Protein AF-A0A838S4B6-F1 (afdb_monomer_lite)

pLDDT: mean 90.22, std 6.47, range [62.62, 98.0]

Structure (mmCIF, N/CA/C/O backbone):
data_AF-A0A838S4B6-F1
#
_entry.id   AF-A0A838S4B6-F1
#
loop_
_atom_site.group_PDB
_atom_site.id
_atom_site.type_symbol
_atom_site.label_atom_id
_atom_site.label_alt_id
_atom_site.label_comp_id
_atom_site.label_asym_id
_atom_site.label_entity_id
_atom_site.label_seq_id
_atom_site.pdbx_PDB_ins_code
_atom_site.Cartn_x
_atom_site.Cartn_y
_atom_site.Cartn_z
_atom_site.occupancy
_atom_site.B_iso_or_equiv
_atom_site.auth_seq_id
_atom_site.auth_comp_id
_atom_site.auth_asym_id
_atom_site.auth_atom_id
_atom_site.pdbx_PDB_model_num
ATOM 1 N N . MET A 1 1 ? 17.930 4.859 -8.878 1.00 73.81 1 MET A N 1
ATOM 2 C CA . MET A 1 1 ? 17.452 3.702 -8.080 1.00 73.81 1 MET A CA 1
ATOM 3 C C . MET A 1 1 ? 16.121 4.068 -7.447 1.00 73.81 1 MET A C 1
ATOM 5 O O . MET A 1 1 ? 16.018 5.167 -6.918 1.00 73.81 1 MET A O 1
ATOM 9 N N . LEU A 1 2 ? 15.131 3.176 -7.508 1.00 82.50 2 LEU A N 1
ATOM 10 C CA . LEU A 1 2 ? 13.867 3.304 -6.776 1.00 82.50 2 LEU A CA 1
ATOM 11 C C . LEU A 1 2 ? 13.840 2.236 -5.689 1.00 82.50 2 LEU A C 1
ATOM 13 O O . LEU A 1 2 ? 14.080 1.068 -5.990 1.00 82.50 2 LEU A O 1
ATOM 17 N N . ARG A 1 3 ? 13.567 2.627 -4.445 1.00 86.62 3 ARG A N 1
ATOM 18 C CA . ARG A 1 3 ? 13.460 1.693 -3.322 1.00 86.62 3 ARG A CA 1
ATOM 19 C C . ARG A 1 3 ? 12.245 2.043 -2.475 1.00 86.62 3 ARG A C 1
ATOM 21 O O . ARG A 1 3 ? 12.127 3.174 -2.015 1.00 86.62 3 ARG A O 1
ATOM 28 N N . LEU A 1 4 ? 11.355 1.074 -2.294 1.00 88.12 4 LEU A N 1
ATOM 29 C CA . LEU A 1 4 ? 10.237 1.171 -1.365 1.00 88.12 4 LEU A CA 1
ATOM 30 C C . LEU A 1 4 ? 10.660 0.543 -0.044 1.00 88.12 4 LEU A C 1
ATOM 32 O O . LEU A 1 4 ? 10.930 -0.656 -0.005 1.00 88.12 4 LEU A O 1
ATOM 36 N N . ASP A 1 5 ? 10.656 1.338 1.019 1.00 87.62 5 ASP A N 1
ATOM 37 C CA . ASP A 1 5 ? 10.961 0.857 2.360 1.00 87.62 5 ASP A CA 1
ATOM 38 C C . ASP A 1 5 ? 9.720 0.904 3.251 1.00 87.62 5 ASP A C 1
ATOM 40 O O . ASP A 1 5 ? 8.870 1.797 3.151 1.00 87.62 5 ASP A O 1
ATOM 44 N N . PHE A 1 6 ? 9.630 -0.084 4.140 1.00 88.19 6 PHE A N 1
ATOM 45 C CA . PHE A 1 6 ? 8.701 -0.081 5.257 1.00 88.19 6 PHE A CA 1
ATOM 46 C C . PHE A 1 6 ? 9.405 -0.595 6.505 1.00 88.19 6 PHE A C 1
ATOM 48 O O . PHE A 1 6 ? 9.853 -1.742 6.540 1.00 88.19 6 PHE A O 1
ATOM 55 N N . ASP A 1 7 ? 9.428 0.227 7.546 1.00 88.19 7 ASP A N 1
ATOM 56 C CA . ASP A 1 7 ? 9.903 -0.174 8.862 1.00 88.19 7 ASP A CA 1
ATOM 57 C C . ASP A 1 7 ? 8.862 0.208 9.919 1.00 88.19 7 ASP A C 1
ATOM 59 O O . ASP A 1 7 ? 8.509 1.369 10.126 1.00 88.19 7 ASP A O 1
ATOM 63 N N . ARG A 1 8 ? 8.360 -0.818 10.614 1.00 83.12 8 ARG A N 1
ATOM 64 C CA . ARG A 1 8 ? 7.347 -0.686 11.670 1.00 83.12 8 ARG A CA 1
ATOM 65 C C . ARG A 1 8 ? 7.842 0.156 12.849 1.00 83.12 8 ARG A C 1
ATOM 67 O O . ARG A 1 8 ? 7.015 0.719 13.578 1.00 83.12 8 ARG A O 1
ATOM 74 N N . ASN A 1 9 ? 9.151 0.183 13.060 1.00 86.19 9 ASN A N 1
ATOM 75 C CA . ASN A 1 9 ? 9.817 0.872 14.153 1.00 86.19 9 ASN A CA 1
ATOM 76 C C . ASN A 1 9 ? 10.581 2.111 13.657 1.00 86.19 9 ASN A C 1
ATOM 78 O O . ASN A 1 9 ? 11.418 2.630 14.386 1.00 86.19 9 ASN A O 1
ATOM 82 N N . MET A 1 10 ? 10.282 2.608 12.450 1.00 86.75 10 MET A N 1
ATOM 83 C CA . MET A 1 10 ? 10.846 3.869 11.980 1.00 86.75 10 MET A CA 1
ATOM 84 C C . MET A 1 10 ? 10.361 5.027 12.857 1.00 86.75 10 MET A C 1
ATOM 86 O O . MET A 1 10 ? 9.167 5.154 13.150 1.00 86.75 10 MET A O 1
ATOM 90 N N . HIS A 1 11 ? 11.306 5.865 13.273 1.00 84.44 11 HIS A N 1
ATOM 91 C CA . HIS A 1 11 ? 11.057 7.031 14.125 1.00 84.44 11 HIS A CA 1
ATOM 92 C C . HIS A 1 11 ? 11.706 8.316 13.592 1.00 84.44 11 HIS A C 1
ATOM 94 O O . HIS A 1 11 ? 11.441 9.392 14.116 1.00 84.44 11 HIS A O 1
ATOM 100 N N . THR A 1 12 ? 12.549 8.213 12.562 1.00 87.81 12 THR A N 1
ATOM 101 C CA . THR A 1 12 ? 13.317 9.331 11.988 1.00 87.81 12 THR A CA 1
ATOM 102 C C . THR A 1 12 ? 12.839 9.748 10.595 1.00 87.81 12 THR A C 1
ATOM 104 O O . THR A 1 12 ? 13.290 10.762 10.072 1.00 87.81 12 THR A O 1
ATOM 107 N N . ALA A 1 13 ? 11.934 8.978 9.994 1.00 87.81 13 ALA A N 1
ATOM 108 C CA . ALA A 1 13 ? 11.370 9.174 8.662 1.00 87.81 13 ALA A CA 1
ATOM 109 C C . ALA A 1 13 ? 9.960 8.544 8.613 1.00 87.81 13 ALA A C 1
ATOM 111 O O . ALA A 1 13 ? 9.588 7.851 9.565 1.00 87.81 13 ALA A O 1
ATOM 112 N N . PRO A 1 14 ? 9.183 8.724 7.529 1.00 86.88 14 PRO A N 1
ATOM 113 C CA . PRO A 1 14 ? 7.898 8.050 7.392 1.00 86.88 14 PRO A CA 1
ATOM 114 C C . PRO A 1 14 ? 8.023 6.527 7.480 1.00 86.88 14 PRO A C 1
ATOM 116 O O . PRO A 1 14 ? 8.933 5.939 6.890 1.00 86.88 14 PRO A O 1
ATOM 119 N N . GLY A 1 15 ? 7.082 5.858 8.143 1.00 86.75 15 GLY A N 1
ATOM 120 C CA . GLY A 1 15 ? 7.097 4.397 8.285 1.00 86.75 15 GLY A CA 1
ATOM 121 C C . GLY A 1 15 ? 7.037 3.629 6.958 1.00 86.75 15 GLY A C 1
ATOM 122 O O . GLY A 1 15 ? 7.513 2.498 6.887 1.00 86.75 15 GLY A O 1
ATOM 123 N N . SER A 1 16 ? 6.480 4.233 5.901 1.00 89.56 16 SER A N 1
ATOM 124 C CA . SER A 1 16 ? 6.500 3.724 4.525 1.00 89.56 16 SER A CA 1
ATOM 125 C C . SER A 1 16 ? 6.851 4.856 3.566 1.00 89.56 16 SER A C 1
ATOM 127 O O . SER A 1 16 ? 6.164 5.874 3.560 1.00 89.56 16 SER A O 1
ATOM 129 N N . HIS A 1 17 ? 7.891 4.694 2.751 1.00 89.06 17 HIS A N 1
ATOM 130 C CA . HIS A 1 17 ? 8.341 5.764 1.859 1.00 89.06 17 HIS A CA 1
ATOM 131 C C . HIS A 1 17 ? 9.086 5.245 0.628 1.00 89.06 17 HIS A C 1
ATOM 133 O O . HIS A 1 17 ? 9.626 4.137 0.610 1.00 89.06 17 HIS A O 1
ATOM 139 N N . TRP A 1 18 ? 9.129 6.093 -0.399 1.00 89.81 18 TRP A N 1
ATOM 140 C CA . TRP A 1 18 ? 9.976 5.912 -1.570 1.00 89.81 18 TRP A CA 1
ATOM 141 C C . TRP A 1 18 ? 11.299 6.646 -1.385 1.00 89.81 18 TRP A C 1
ATOM 143 O O . TRP A 1 18 ? 11.325 7.859 -1.194 1.00 89.81 18 TRP A O 1
ATOM 153 N N . ASN A 1 19 ? 12.397 5.914 -1.520 1.00 88.62 19 ASN A N 1
ATOM 154 C CA . ASN A 1 19 ? 13.718 6.474 -1.742 1.00 88.62 19 ASN A CA 1
ATOM 155 C C . ASN A 1 19 ? 13.971 6.535 -3.249 1.00 88.62 19 ASN A C 1
ATOM 157 O O . ASN A 1 19 ? 14.017 5.506 -3.934 1.00 88.62 19 ASN A O 1
ATOM 161 N N . VAL A 1 20 ? 14.121 7.754 -3.763 1.00 86.31 20 VAL A N 1
ATOM 162 C CA . VAL A 1 20 ? 14.334 8.014 -5.186 1.00 86.31 20 VAL A CA 1
ATOM 163 C C . VAL A 1 20 ? 15.725 8.599 -5.371 1.00 86.31 20 VAL A C 1
ATOM 165 O O . VAL A 1 20 ? 16.007 9.727 -4.982 1.00 86.31 20 VAL A O 1
ATOM 168 N N . HIS A 1 21 ? 16.595 7.826 -6.008 1.00 82.31 21 HIS A N 1
ATOM 169 C CA . HIS A 1 21 ? 17.863 8.322 -6.519 1.00 82.31 21 HIS A CA 1
ATOM 170 C C . HIS A 1 21 ? 17.711 8.596 -8.021 1.00 82.31 21 HIS A C 1
ATOM 172 O O . HIS A 1 21 ? 17.622 7.649 -8.813 1.00 82.31 21 HIS A O 1
ATOM 178 N N . ALA A 1 22 ? 17.621 9.883 -8.368 1.00 67.56 22 ALA A N 1
ATOM 179 C CA . ALA A 1 22 ? 17.118 10.408 -9.642 1.00 67.56 22 ALA A CA 1
ATOM 180 C C . ALA A 1 22 ? 18.177 11.113 -10.513 1.00 67.56 22 ALA A C 1
ATOM 182 O O . ALA A 1 22 ? 17.835 12.019 -11.272 1.00 67.56 22 ALA A O 1
ATOM 183 N N . GLU A 1 23 ? 19.456 10.741 -10.438 1.00 72.44 23 GLU A N 1
ATOM 184 C CA . GLU A 1 23 ? 20.402 11.226 -11.451 1.00 72.44 23 GLU A CA 1
ATOM 185 C C . GLU A 1 23 ? 20.038 10.652 -12.839 1.00 72.44 23 GLU A C 1
ATOM 187 O O . GLU A 1 23 ? 19.465 9.557 -12.934 1.00 72.44 23 GLU A O 1
ATOM 192 N N . ARG A 1 24 ? 20.353 11.382 -13.923 1.00 62.62 24 ARG A N 1
ATOM 193 C CA . ARG A 1 24 ? 20.186 10.909 -15.313 1.00 62.62 24 ARG A CA 1
ATOM 194 C C . ARG A 1 24 ? 21.080 9.687 -15.557 1.00 62.62 24 ARG A C 1
ATOM 196 O O . ARG A 1 24 ? 22.200 9.810 -16.035 1.00 62.62 24 ARG A O 1
ATOM 203 N N . GLY A 1 25 ? 20.564 8.513 -15.221 1.00 75.69 25 GLY A N 1
ATOM 204 C CA . GLY A 1 25 ? 21.279 7.244 -15.298 1.00 75.69 25 GLY A CA 1
ATOM 205 C C . GLY A 1 25 ? 20.420 6.134 -15.898 1.00 75.69 25 GLY A C 1
ATOM 206 O O . GLY A 1 25 ? 19.654 6.340 -16.839 1.00 75.69 25 GLY A O 1
ATOM 207 N N . ALA A 1 26 ? 20.529 4.932 -15.333 1.00 81.31 26 ALA A N 1
ATOM 208 C CA . ALA A 1 26 ? 19.913 3.717 -15.870 1.00 81.31 26 ALA A CA 1
ATOM 209 C C . ALA A 1 26 ? 18.387 3.800 -16.073 1.00 81.31 26 ALA A C 1
ATOM 211 O O . ALA A 1 26 ? 17.884 3.226 -17.033 1.00 81.31 26 ALA A O 1
ATOM 212 N N . ILE A 1 27 ? 17.650 4.527 -15.221 1.00 83.44 27 ILE A N 1
ATOM 213 C CA . ILE A 1 27 ? 16.182 4.638 -15.323 1.00 83.44 27 ILE A CA 1
ATOM 214 C C . ILE A 1 27 ? 15.772 5.397 -16.587 1.00 83.44 27 ILE A C 1
ATOM 216 O O . ILE A 1 27 ? 14.925 4.916 -17.332 1.00 83.44 27 ILE A O 1
ATOM 220 N N . THR A 1 28 ? 16.399 6.545 -16.860 1.00 86.12 28 THR A N 1
ATOM 221 C CA . THR A 1 28 ? 16.168 7.313 -18.093 1.00 86.12 28 THR A CA 1
ATOM 222 C C . THR A 1 28 ? 16.467 6.464 -19.321 1.00 86.12 28 THR A C 1
ATOM 224 O O . THR A 1 28 ? 15.649 6.405 -20.235 1.00 86.12 28 THR A O 1
ATOM 227 N N . SER A 1 29 ? 17.600 5.756 -19.320 1.00 86.69 29 SER A N 1
ATOM 228 C CA . SER A 1 29 ? 17.973 4.860 -20.419 1.00 86.69 29 SER A CA 1
ATOM 229 C C . SER A 1 29 ? 16.970 3.726 -20.611 1.00 86.69 29 SER A C 1
ATOM 231 O O . SER A 1 29 ? 16.623 3.406 -21.743 1.00 86.69 29 SER A O 1
ATOM 233 N N . LEU A 1 30 ? 16.493 3.119 -19.524 1.00 86.75 30 LEU A N 1
ATOM 234 C CA . LEU A 1 30 ? 15.563 1.998 -19.590 1.00 86.75 30 LEU A CA 1
ATOM 235 C C . LEU A 1 30 ? 14.168 2.451 -20.042 1.00 86.75 30 LEU A C 1
ATOM 237 O O . LEU A 1 30 ? 13.593 1.825 -20.926 1.00 86.75 30 LEU A O 1
ATOM 241 N N . LEU A 1 31 ? 13.668 3.581 -19.531 1.00 88.12 31 LEU A N 1
ATOM 242 C CA . LEU A 1 31 ? 12.417 4.185 -19.999 1.00 88.12 31 LEU A CA 1
ATOM 243 C C . LEU A 1 31 ? 12.504 4.584 -21.473 1.00 88.12 31 LEU A C 1
ATOM 245 O O . LEU A 1 31 ? 11.605 4.260 -22.234 1.00 88.12 31 LEU A O 1
ATOM 249 N N . ALA A 1 32 ? 13.591 5.232 -21.905 1.00 87.56 32 ALA A N 1
ATOM 250 C CA . ALA A 1 32 ? 13.761 5.627 -23.304 1.00 87.56 32 ALA A CA 1
ATOM 251 C C . ALA A 1 32 ? 13.814 4.426 -24.262 1.00 87.56 32 ALA A C 1
ATOM 253 O O . ALA A 1 32 ? 13.345 4.530 -25.392 1.00 87.56 32 ALA A O 1
ATOM 254 N N . ARG A 1 33 ? 14.389 3.299 -23.822 1.00 87.94 33 ARG A N 1
ATOM 255 C CA . ARG A 1 33 ? 14.500 2.072 -24.627 1.00 87.94 33 ARG A CA 1
ATOM 256 C C . ARG A 1 33 ? 13.199 1.285 -24.684 1.00 87.94 33 ARG A C 1
ATOM 258 O O . ARG A 1 33 ? 12.833 0.810 -25.751 1.00 87.94 33 ARG A O 1
ATOM 265 N N . ASN A 1 34 ? 12.534 1.134 -23.543 1.00 89.56 34 ASN A N 1
ATOM 266 C CA . ASN A 1 34 ? 11.445 0.176 -23.405 1.00 89.56 34 ASN A CA 1
ATOM 267 C C . ASN A 1 34 ? 10.067 0.832 -23.484 1.00 89.56 34 ASN A C 1
ATOM 269 O O . ASN A 1 34 ? 9.110 0.162 -23.851 1.00 89.56 34 ASN A O 1
ATOM 273 N N . ASN A 1 35 ? 9.944 2.120 -23.149 1.00 88.44 35 ASN A N 1
ATOM 274 C CA . ASN A 1 35 ? 8.663 2.815 -23.118 1.00 88.44 35 ASN A CA 1
ATOM 275 C C . ASN A 1 35 ? 8.716 4.164 -23.872 1.00 88.44 35 ASN A C 1
ATOM 277 O O . ASN A 1 35 ? 9.050 5.201 -23.284 1.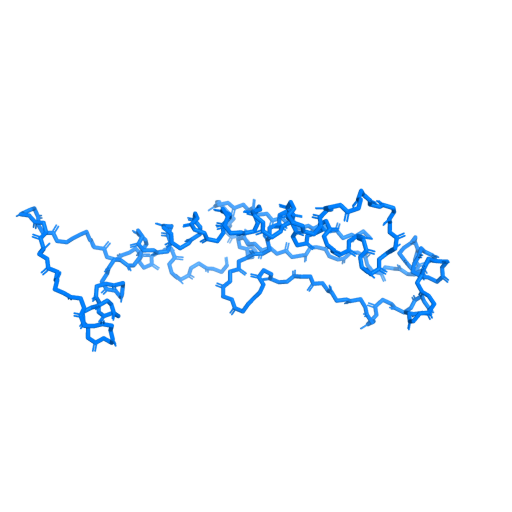00 88.44 35 ASN A O 1
ATOM 281 N N . PRO A 1 36 ? 8.367 4.185 -25.173 1.00 84.31 36 PRO A N 1
ATOM 282 C CA . PRO A 1 36 ? 8.471 5.386 -26.004 1.00 84.31 36 PRO A CA 1
ATOM 283 C C . PRO A 1 36 ? 7.597 6.549 -25.508 1.00 84.31 36 PRO A C 1
ATOM 285 O O . PRO A 1 36 ? 7.950 7.708 -25.738 1.00 84.31 36 PRO A O 1
ATOM 288 N N . ASP A 1 37 ? 6.519 6.270 -24.768 1.00 86.50 37 ASP A N 1
ATOM 289 C CA . ASP A 1 37 ? 5.620 7.289 -24.207 1.00 86.50 37 ASP A CA 1
ATOM 290 C C . ASP A 1 37 ? 6.332 8.166 -23.161 1.00 86.50 37 ASP A C 1
ATOM 292 O O . ASP A 1 37 ? 6.085 9.372 -23.045 1.00 86.50 37 ASP A O 1
ATOM 296 N N . HIS A 1 38 ? 7.294 7.582 -22.441 1.00 84.75 38 HIS A N 1
ATOM 297 C CA . HIS A 1 38 ? 8.050 8.276 -21.402 1.00 84.75 38 HIS A CA 1
ATOM 298 C C . HIS A 1 38 ? 9.204 9.098 -21.972 1.00 84.75 38 HIS A C 1
ATOM 300 O O . HIS A 1 38 ? 9.643 10.041 -21.321 1.00 84.75 38 HIS A O 1
ATOM 306 N N . ARG A 1 39 ? 9.718 8.770 -2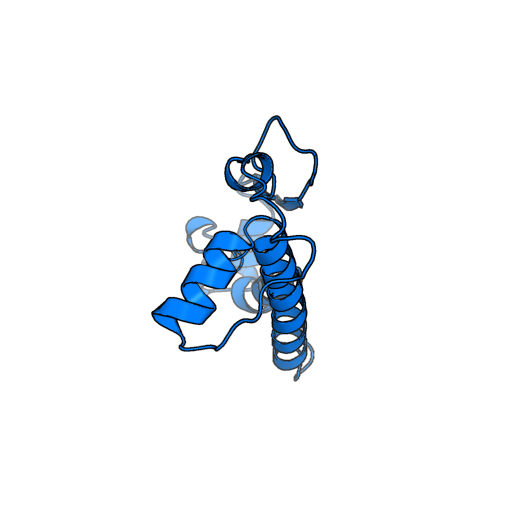3.168 1.00 84.69 39 ARG A N 1
ATOM 307 C CA . ARG A 1 39 ? 10.872 9.450 -23.803 1.00 84.69 39 ARG A CA 1
ATOM 308 C C . ARG A 1 39 ? 12.097 9.605 -22.879 1.00 84.69 39 ARG A C 1
ATOM 310 O O . ARG A 1 39 ? 12.879 10.541 -23.020 1.00 84.69 39 ARG A O 1
ATOM 317 N N . GLY A 1 40 ? 12.260 8.703 -21.907 1.00 83.12 40 GLY A N 1
ATOM 318 C CA . GLY A 1 40 ? 13.317 8.769 -20.888 1.00 83.12 40 GLY A CA 1
ATOM 319 C C . GLY A 1 40 ? 13.105 9.811 -19.777 1.00 83.12 40 GLY A C 1
ATOM 320 O O . GLY A 1 40 ? 13.973 9.975 -18.914 1.00 83.12 40 GLY A O 1
ATOM 321 N N . GLU A 1 41 ? 11.973 10.511 -19.763 1.00 86.31 41 GLU A N 1
ATOM 322 C CA . GLU A 1 41 ? 11.637 11.507 -18.748 1.00 86.31 41 GLU A CA 1
ATOM 323 C C . GLU A 1 41 ? 11.149 10.826 -17.464 1.00 86.31 41 GLU A C 1
ATOM 325 O O . GLU A 1 41 ? 10.077 10.223 -17.420 1.00 86.31 41 GLU A O 1
ATOM 330 N N . LEU A 1 42 ? 11.924 10.965 -16.385 1.00 84.19 42 LEU A N 1
ATOM 331 C CA . LEU A 1 42 ? 11.552 10.427 -15.074 1.00 84.19 42 LEU A CA 1
ATOM 332 C C . LEU A 1 42 ? 10.267 11.067 -14.522 1.00 84.19 42 LEU A C 1
ATOM 334 O O . LEU A 1 42 ? 9.518 10.410 -13.811 1.00 84.19 42 LEU A O 1
ATOM 338 N N . SER A 1 43 ? 9.988 12.324 -14.871 1.00 86.38 43 SER A N 1
ATOM 339 C CA . SER A 1 43 ? 8.777 13.048 -14.457 1.00 86.38 43 SER A CA 1
ATOM 340 C C . SER A 1 43 ? 7.478 12.425 -14.968 1.00 86.38 43 SER A C 1
ATOM 342 O O . SER A 1 43 ? 6.420 12.737 -14.433 1.00 86.38 43 SER A O 1
ATOM 344 N N . LYS A 1 44 ? 7.543 11.561 -15.988 1.00 87.12 44 LYS A N 1
ATOM 345 C CA . LYS A 1 44 ? 6.385 10.828 -16.511 1.00 87.12 44 LYS A CA 1
ATOM 346 C C . LYS A 1 44 ? 6.150 9.492 -15.809 1.00 87.12 44 LYS A C 1
ATOM 348 O O . LYS A 1 44 ? 5.140 8.862 -16.074 1.00 87.12 44 LYS A O 1
ATOM 353 N N . LEU A 1 45 ? 7.079 9.043 -14.961 1.00 89.06 45 LEU A N 1
ATOM 354 C CA . LEU A 1 45 ? 6.971 7.771 -14.252 1.00 89.06 45 LEU A CA 1
ATOM 355 C C . LEU A 1 45 ? 5.911 7.849 -13.146 1.00 89.06 45 LEU A C 1
ATOM 357 O O . LEU A 1 45 ? 6.027 8.660 -12.223 1.00 89.06 45 LEU A O 1
ATOM 361 N N . HIS A 1 46 ? 4.932 6.948 -13.178 1.00 90.31 46 HIS A N 1
ATOM 362 C CA . HIS A 1 46 ? 3.888 6.874 -12.159 1.00 90.31 46 HIS A CA 1
ATOM 363 C C . HIS A 1 46 ? 4.301 5.956 -11.005 1.00 90.31 46 HIS A C 1
ATOM 365 O O . HIS A 1 46 ? 4.049 4.753 -11.015 1.00 90.31 46 HIS A O 1
ATOM 371 N N . LEU A 1 47 ? 4.922 6.522 -9.965 1.00 89.81 47 LEU A N 1
ATOM 372 C CA . LEU A 1 47 ? 5.263 5.750 -8.767 1.00 89.81 47 LEU A CA 1
ATOM 373 C C . LEU A 1 47 ? 3.996 5.330 -8.004 1.00 89.81 47 LEU A C 1
ATOM 375 O O . LEU A 1 47 ? 3.188 6.188 -7.635 1.00 89.81 47 LEU A O 1
ATOM 379 N N . PRO A 1 48 ? 3.813 4.031 -7.705 1.00 90.69 48 PRO A N 1
ATOM 380 C CA . PRO A 1 48 ? 2.635 3.593 -6.985 1.00 90.69 48 PRO A CA 1
ATOM 381 C C . PRO A 1 48 ? 2.692 4.052 -5.530 1.00 90.69 48 PRO A C 1
ATOM 383 O O . PRO A 1 48 ? 3.709 3.918 -4.848 1.00 90.69 48 PRO A O 1
ATOM 386 N N . VAL A 1 49 ? 1.550 4.524 -5.036 1.00 88.50 49 VAL A N 1
ATOM 387 C CA . VAL A 1 49 ? 1.362 4.959 -3.642 1.00 88.50 49 VAL A CA 1
ATOM 388 C C . VAL A 1 49 ? 0.437 4.030 -2.844 1.00 88.50 49 VAL A C 1
ATOM 390 O O . VAL A 1 49 ? 0.062 4.358 -1.730 1.00 88.50 49 VAL A O 1
ATOM 393 N N . GLY A 1 50 ? 0.109 2.847 -3.389 1.00 81.06 50 GLY A N 1
ATOM 394 C CA . GLY A 1 50 ? -0.773 1.845 -2.762 1.00 81.06 50 GLY A CA 1
ATOM 395 C C . GLY A 1 50 ? -2.269 2.075 -2.966 1.00 81.06 50 GLY A C 1
ATOM 396 O O . GLY A 1 50 ? -3.124 1.493 -2.286 1.00 81.06 50 GLY A O 1
ATOM 397 N N . GLY A 1 51 ? -2.595 2.887 -3.971 1.00 79.94 51 GLY A N 1
ATOM 398 C CA . GLY A 1 51 ? -3.949 3.316 -4.287 1.00 79.94 51 GLY A CA 1
ATOM 399 C C . GLY A 1 51 ? -4.425 4.435 -3.365 1.00 79.94 51 GLY A C 1
ATOM 400 O O . GLY A 1 51 ? -3.639 5.084 -2.689 1.00 79.94 51 GLY A O 1
ATOM 401 N N . ALA A 1 52 ? -5.738 4.656 -3.332 1.00 74.44 52 ALA A N 1
ATOM 402 C CA . ALA A 1 52 ? -6.315 5.833 -2.681 1.00 74.44 52 ALA A CA 1
ATOM 403 C C . ALA A 1 52 ? -6.225 5.846 -1.142 1.00 74.44 52 ALA A C 1
ATOM 405 O O . ALA A 1 52 ? -6.515 6.869 -0.535 1.00 74.44 52 ALA A O 1
ATOM 406 N N . ARG A 1 53 ? -5.932 4.708 -0.495 1.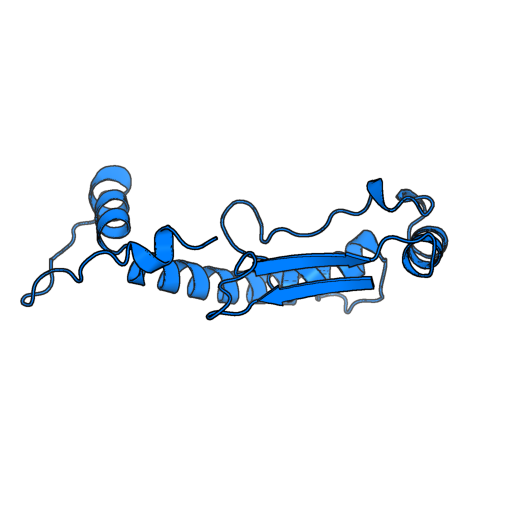00 79.81 53 ARG A N 1
ATOM 407 C CA . ARG A 1 53 ? -6.116 4.556 0.966 1.00 79.81 53 ARG A CA 1
ATOM 408 C C . ARG A 1 53 ? -5.035 3.759 1.689 1.00 79.81 53 ARG A C 1
ATOM 410 O O . ARG A 1 53 ? -5.032 3.734 2.911 1.00 79.81 53 ARG A O 1
ATOM 417 N N . MET A 1 54 ? -4.188 3.034 0.967 1.00 85.31 54 MET A N 1
ATOM 418 C CA . MET A 1 54 ? -3.283 2.043 1.553 1.00 85.31 54 MET A CA 1
ATOM 419 C C . MET A 1 54 ? -1.870 2.274 1.044 1.00 85.31 54 MET A C 1
ATOM 421 O O . MET A 1 54 ? -1.696 2.909 0.016 1.00 85.31 54 MET A O 1
ATOM 425 N N . ARG A 1 55 ? -0.872 1.724 1.741 1.00 87.94 55 ARG A N 1
ATOM 426 C CA . ARG A 1 55 ? 0.527 1.752 1.292 1.00 87.94 55 ARG A CA 1
ATOM 427 C C . ARG A 1 55 ? 0.778 0.824 0.093 1.00 87.94 55 ARG A C 1
ATOM 429 O O . ARG A 1 55 ? 0.059 -0.183 -0.024 1.00 87.94 55 ARG A O 1
ATOM 436 N N . PRO A 1 56 ? 1.798 1.109 -0.745 1.00 91.00 56 PRO A N 1
ATOM 437 C CA . PRO A 1 56 ? 2.164 0.242 -1.861 1.00 91.00 56 PRO A CA 1
ATOM 438 C C . PRO A 1 56 ? 2.403 -1.198 -1.410 1.00 91.00 56 PRO A C 1
ATOM 440 O O . PRO A 1 56 ? 2.944 -1.448 -0.329 1.00 91.00 56 PRO A O 1
ATOM 443 N N . CYS A 1 57 ? 1.986 -2.144 -2.244 1.00 92.19 57 CYS A N 1
ATOM 444 C CA . CYS A 1 57 ? 2.316 -3.558 -2.107 1.00 92.19 57 CYS A CA 1
ATOM 445 C C . CYS A 1 57 ? 3.302 -4.013 -3.180 1.00 92.19 57 CYS A C 1
ATOM 447 O O . CYS A 1 57 ? 3.608 -3.279 -4.121 1.00 92.19 57 CYS A O 1
ATOM 449 N N . LEU A 1 58 ? 3.786 -5.248 -3.040 1.00 92.94 58 LEU A N 1
ATOM 450 C CA . LEU A 1 58 ? 4.638 -5.873 -4.047 1.00 92.94 58 LEU A CA 1
ATOM 451 C C . LEU A 1 58 ? 3.944 -5.893 -5.414 1.00 92.94 58 LEU A C 1
ATOM 453 O O . LEU A 1 58 ? 4.572 -5.601 -6.423 1.00 92.94 58 LEU A O 1
ATOM 457 N N . GLU A 1 59 ? 2.645 -6.179 -5.443 1.00 95.94 59 GLU A N 1
ATOM 458 C CA . GLU A 1 59 ? 1.859 -6.224 -6.672 1.00 95.94 59 GLU A CA 1
ATOM 459 C C . GLU A 1 59 ? 1.803 -4.866 -7.388 1.00 95.94 59 GLU A C 1
ATOM 461 O O . GLU A 1 59 ? 1.774 -4.830 -8.616 1.00 95.94 59 GLU A O 1
ATOM 466 N N . ASP A 1 60 ? 1.864 -3.748 -6.657 1.00 94.38 60 ASP A N 1
ATOM 467 C CA . ASP A 1 60 ? 1.936 -2.418 -7.271 1.00 94.38 60 ASP A CA 1
ATOM 468 C C . ASP A 1 60 ? 3.304 -2.162 -7.923 1.00 94.38 60 ASP A C 1
ATOM 470 O O . ASP A 1 60 ? 3.369 -1.575 -9.001 1.00 94.38 60 ASP A O 1
ATOM 474 N N . LEU A 1 61 ? 4.394 -2.645 -7.313 1.00 92.44 61 LEU A N 1
ATOM 475 C CA . LEU A 1 61 ? 5.731 -2.586 -7.912 1.00 92.44 61 LEU A CA 1
ATOM 476 C C . LEU A 1 61 ? 5.838 -3.494 -9.145 1.00 92.44 61 LEU A C 1
ATOM 478 O O . LEU A 1 61 ? 6.406 -3.093 -10.155 1.00 92.44 61 LEU A O 1
ATOM 482 N N . LEU A 1 62 ? 5.285 -4.706 -9.089 1.00 94.75 62 LEU A N 1
ATOM 483 C CA . LEU A 1 62 ? 5.276 -5.606 -10.243 1.00 94.75 62 LEU A CA 1
ATOM 484 C C . LEU A 1 62 ? 4.482 -5.002 -11.405 1.00 94.75 62 LEU A C 1
ATOM 486 O O . LEU A 1 62 ? 4.941 -5.049 -12.543 1.00 94.75 62 LEU A O 1
ATOM 490 N N . GLN A 1 63 ? 3.334 -4.382 -11.121 1.00 95.38 63 GLN A N 1
ATOM 491 C CA . GLN A 1 63 ? 2.551 -3.711 -12.154 1.00 95.38 63 GLN A CA 1
ATOM 492 C C . GLN A 1 63 ? 3.305 -2.513 -12.754 1.00 95.38 63 GLN A C 1
ATOM 494 O O . GLN A 1 63 ? 3.322 -2.388 -13.973 1.00 95.38 63 GLN A O 1
ATOM 499 N N . LEU A 1 64 ? 4.009 -1.710 -11.942 1.00 93.25 64 LEU A N 1
ATOM 500 C CA . LEU A 1 64 ? 4.909 -0.646 -12.419 1.00 93.25 64 LEU A CA 1
ATOM 501 C C . LEU A 1 64 ? 5.958 -1.193 -13.407 1.00 93.25 64 LEU A C 1
ATOM 503 O O . LEU A 1 64 ? 6.155 -0.628 -14.478 1.00 93.25 64 LEU A O 1
ATOM 507 N N . LEU A 1 65 ? 6.633 -2.297 -13.070 1.00 92.81 65 LEU A N 1
ATOM 508 C CA . LEU A 1 65 ? 7.661 -2.894 -13.936 1.00 92.81 65 LEU A CA 1
ATOM 509 C C . LEU A 1 65 ? 7.101 -3.325 -15.299 1.00 92.81 65 LEU A C 1
ATOM 511 O O . LEU A 1 65 ? 7.736 -3.106 -16.330 1.00 92.81 65 LEU A O 1
ATOM 515 N N . VAL A 1 66 ? 5.902 -3.901 -15.321 1.00 95.06 66 VAL A N 1
ATOM 516 C CA . VAL A 1 66 ? 5.278 -4.348 -16.573 1.00 95.06 66 VAL A CA 1
ATOM 517 C C . VAL A 1 66 ? 4.710 -3.171 -17.370 1.00 95.06 66 VAL A C 1
ATOM 519 O O . VAL A 1 66 ? 4.908 -3.090 -18.578 1.00 95.06 66 VAL A O 1
ATOM 522 N N . GLU A 1 67 ? 4.013 -2.238 -16.726 1.00 93.25 67 GLU A N 1
ATOM 523 C CA . GLU A 1 67 ? 3.258 -1.196 -17.432 1.00 93.25 67 GLU A CA 1
ATOM 524 C C . GLU A 1 67 ? 4.117 0.016 -17.799 1.00 93.25 67 GLU A C 1
ATOM 526 O O . GLU A 1 67 ? 4.013 0.525 -18.913 1.00 93.25 67 GLU A O 1
ATOM 531 N N . GLU A 1 68 ? 5.021 0.429 -16.912 1.00 91.88 68 GLU A N 1
ATOM 532 C CA . GLU A 1 68 ? 5.830 1.638 -17.095 1.00 91.88 68 GLU A CA 1
ATOM 533 C C . GLU A 1 68 ? 7.207 1.311 -17.681 1.00 91.88 68 GLU A C 1
ATOM 535 O O . GLU A 1 68 ? 7.742 2.083 -18.476 1.00 91.88 68 GLU A O 1
ATOM 540 N N . PHE A 1 69 ? 7.770 0.143 -17.351 1.00 91.06 69 PHE A N 1
ATOM 541 C CA . PHE A 1 69 ? 9.081 -0.293 -17.848 1.00 91.06 69 PHE A CA 1
ATOM 542 C C . PHE A 1 69 ? 9.022 -1.376 -18.941 1.00 91.06 69 PHE A C 1
ATOM 544 O O . PHE A 1 69 ? 10.075 -1.755 -19.463 1.00 91.06 69 PHE A O 1
ATOM 551 N N . ARG A 1 70 ? 7.815 -1.835 -19.314 1.00 93.00 70 ARG A N 1
ATOM 552 C CA . ARG A 1 70 ? 7.544 -2.844 -20.361 1.00 93.00 70 ARG A CA 1
ATOM 553 C C . ARG A 1 70 ? 8.323 -4.148 -20.182 1.00 93.00 70 ARG A C 1
ATOM 555 O O . ARG A 1 70 ? 8.810 -4.721 -21.150 1.00 93.00 70 ARG A O 1
ATOM 562 N N . PHE A 1 71 ? 8.465 -4.604 -18.940 1.00 93.44 71 PHE A N 1
ATOM 563 C CA . PHE A 1 71 ? 9.039 -5.921 -18.667 1.00 93.44 71 PHE A CA 1
ATOM 564 C C . PHE A 1 71 ? 8.102 -7.022 -19.169 1.00 93.44 71 PHE A C 1
ATOM 566 O O . PHE A 1 71 ? 6.879 -6.893 -19.066 1.00 93.44 71 PHE A O 1
ATOM 573 N N . ASP A 1 72 ? 8.683 -8.115 -19.663 1.00 95.25 72 ASP A N 1
ATOM 574 C CA . ASP A 1 72 ? 7.923 -9.291 -20.071 1.00 95.25 72 ASP A CA 1
ATOM 575 C C . ASP A 1 72 ? 7.143 -9.875 -18.889 1.00 95.25 72 ASP A C 1
ATOM 577 O O . ASP A 1 72 ? 7.625 -9.938 -17.753 1.00 95.25 72 ASP A O 1
ATOM 581 N N . ALA A 1 73 ? 5.923 -10.326 -19.167 1.00 96.31 73 ALA A N 1
ATOM 582 C CA . ALA A 1 73 ? 5.035 -10.898 -18.171 1.00 96.31 73 ALA A CA 1
ATOM 583 C C . ALA A 1 73 ? 4.276 -12.095 -18.743 1.00 96.31 73 ALA A C 1
ATOM 585 O O . ALA A 1 73 ? 3.976 -12.161 -19.934 1.00 96.31 73 ALA A O 1
ATOM 586 N N . MET A 1 74 ? 3.928 -13.037 -17.867 1.00 96.44 74 MET A N 1
ATOM 587 C CA . MET A 1 74 ? 3.047 -14.149 -18.224 1.00 96.44 74 MET A CA 1
ATOM 588 C C . MET A 1 74 ? 1.656 -13.619 -18.617 1.00 96.44 74 MET A C 1
ATOM 590 O O . MET A 1 74 ? 1.216 -12.638 -18.015 1.00 96.44 74 MET A O 1
ATOM 594 N N . PRO A 1 75 ? 0.922 -14.268 -19.542 1.00 94.50 75 PRO A N 1
ATOM 595 C CA . PRO A 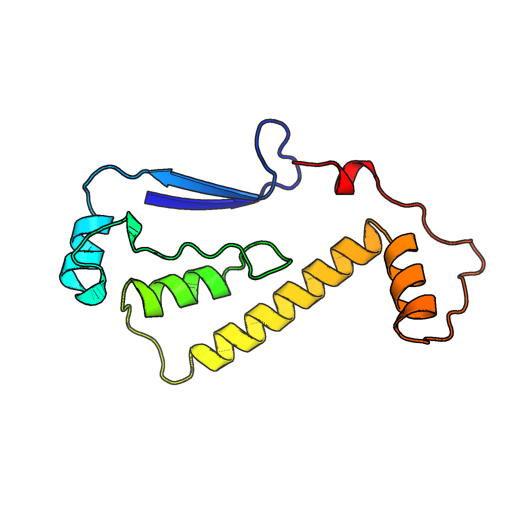1 75 ? -0.378 -13.778 -20.021 1.00 94.50 75 PRO A CA 1
ATOM 596 C C . PRO A 1 75 ? -1.375 -13.403 -18.907 1.00 94.50 75 PRO A C 1
ATOM 598 O O . PRO A 1 75 ? -2.033 -12.367 -18.991 1.00 94.50 75 PRO A O 1
ATOM 601 N N . ASP A 1 76 ? -1.403 -14.172 -17.815 1.00 95.00 76 ASP A N 1
ATOM 602 C CA . ASP A 1 76 ? -2.352 -13.994 -16.706 1.00 95.00 76 ASP A CA 1
ATOM 603 C C . ASP A 1 76 ? -1.794 -13.183 -15.521 1.00 95.00 76 ASP A C 1
ATOM 605 O O . ASP A 1 76 ? -2.367 -13.181 -14.426 1.00 95.00 76 ASP A O 1
ATOM 609 N N . TYR A 1 77 ? -0.674 -12.467 -15.701 1.00 97.12 77 TYR A N 1
ATOM 610 C CA . TYR A 1 77 ? -0.013 -11.736 -14.609 1.00 97.12 77 TYR A CA 1
ATOM 611 C C . TYR A 1 77 ? -0.957 -10.758 -13.890 1.00 97.12 77 TYR A C 1
ATOM 613 O O . TYR A 1 77 ? -0.877 -10.604 -12.669 1.00 97.12 77 TYR A O 1
ATOM 621 N N . ARG A 1 78 ? -1.885 -10.128 -14.630 1.00 96.94 78 ARG A N 1
ATOM 622 C CA . ARG A 1 78 ? -2.855 -9.173 -14.072 1.00 96.94 78 ARG A CA 1
ATOM 623 C C . ARG A 1 78 ? -3.733 -9.819 -13.013 1.00 96.94 78 ARG A C 1
ATOM 625 O O . ARG A 1 78 ? -3.899 -9.249 -11.939 1.00 96.94 78 ARG A O 1
ATOM 632 N N . GLN A 1 79 ? -4.222 -11.031 -13.269 1.00 97.81 79 GLN A N 1
ATOM 633 C CA . GLN A 1 79 ? -5.063 -11.747 -12.317 1.00 97.81 79 GLN A CA 1
ATOM 634 C C . GLN A 1 79 ? -4.288 -12.054 -11.027 1.00 97.81 79 GLN A C 1
ATOM 636 O O . GLN A 1 79 ? -4.805 -11.858 -9.924 1.00 97.81 79 GLN A O 1
ATOM 641 N N . ALA A 1 80 ? -3.028 -12.483 -11.148 1.00 97.31 80 ALA A N 1
ATOM 642 C CA . ALA A 1 80 ? -2.170 -12.740 -9.993 1.00 97.31 80 ALA A CA 1
ATOM 643 C C . ALA A 1 80 ? -1.919 -11.462 -9.166 1.00 97.31 80 ALA A C 1
ATOM 645 O O . ALA A 1 80 ? -2.035 -11.491 -7.935 1.00 97.31 80 ALA A O 1
ATOM 646 N N . ILE A 1 81 ? -1.645 -10.339 -9.841 1.00 97.06 81 ILE A N 1
ATOM 647 C CA . ILE A 1 81 ? -1.475 -9.008 -9.237 1.00 97.06 81 ILE A CA 1
ATOM 648 C C . ILE A 1 81 ? -2.747 -8.567 -8.508 1.00 97.06 81 ILE A C 1
ATOM 650 O O . ILE A 1 81 ? -2.696 -8.167 -7.345 1.00 97.06 81 ILE A O 1
ATOM 654 N N . GLU A 1 82 ? -3.910 -8.670 -9.143 1.00 96.94 82 GLU A N 1
ATOM 655 C CA . GLU A 1 82 ? -5.183 -8.259 -8.549 1.00 96.94 82 GLU A CA 1
ATOM 656 C C . GLU A 1 82 ? -5.521 -9.077 -7.301 1.00 96.94 82 GLU A C 1
ATOM 658 O O . GLU A 1 82 ? -5.848 -8.517 -6.249 1.00 96.94 82 GLU A O 1
ATOM 663 N N . GLN A 1 83 ? -5.374 -10.401 -7.373 1.00 97.69 83 GLN A N 1
ATOM 664 C CA . GLN A 1 83 ? -5.609 -11.282 -6.232 1.00 97.69 83 GLN A CA 1
ATOM 665 C C . GLN A 1 83 ? -4.633 -11.002 -5.082 1.00 97.69 83 GLN A C 1
ATOM 667 O O . GLN A 1 83 ? -5.039 -10.958 -3.915 1.00 97.69 83 GLN A O 1
ATOM 672 N N . GLY A 1 84 ? -3.350 -10.799 -5.389 1.00 96.88 84 GLY A N 1
ATOM 673 C CA . GLY A 1 84 ? -2.332 -10.434 -4.403 1.00 96.88 84 GLY A CA 1
ATOM 674 C C . GLY A 1 84 ? -2.648 -9.120 -3.699 1.00 96.88 84 GLY A C 1
ATOM 675 O O . GLY A 1 84 ? -2.705 -9.063 -2.465 1.00 96.88 84 GLY A O 1
ATOM 676 N N . ARG A 1 85 ? -3.026 -8.107 -4.475 1.00 96.06 85 ARG A N 1
ATOM 677 C CA . ARG A 1 85 ? -3.447 -6.801 -3.973 1.00 96.06 85 ARG A CA 1
ATOM 678 C C . ARG A 1 85 ? -4.686 -6.885 -3.082 1.00 96.06 85 ARG A C 1
ATOM 680 O O . ARG A 1 85 ? -4.731 -6.226 -2.041 1.00 96.06 85 ARG A O 1
ATOM 687 N N . VAL A 1 86 ? -5.679 -7.714 -3.419 1.00 96.75 86 VAL A N 1
ATOM 688 C CA . VAL A 1 86 ? -6.844 -7.963 -2.546 1.00 96.75 86 VAL A CA 1
ATOM 689 C C . VAL A 1 86 ? -6.401 -8.560 -1.209 1.00 96.75 86 VAL A C 1
ATOM 691 O O . VAL A 1 86 ? -6.813 -8.071 -0.152 1.00 96.75 86 VAL A O 1
ATOM 694 N N . ARG A 1 87 ? -5.527 -9.578 -1.227 1.00 97.00 87 ARG A N 1
ATOM 695 C CA . ARG A 1 87 ? -4.988 -10.183 0.004 1.00 97.00 87 ARG A CA 1
ATOM 696 C C . ARG A 1 87 ? -4.242 -9.153 0.850 1.00 97.00 87 ARG A C 1
ATOM 698 O O . ARG A 1 87 ? -4.450 -9.101 2.062 1.00 97.00 87 ARG A O 1
ATOM 705 N N . TRP A 1 88 ? -3.409 -8.317 0.234 1.00 94.62 88 TRP A N 1
ATOM 706 C CA . TRP A 1 88 ? -2.698 -7.243 0.925 1.00 94.62 88 TRP A CA 1
ATOM 707 C C . TRP A 1 88 ? -3.651 -6.238 1.571 1.00 94.62 88 TRP A C 1
ATOM 709 O O . TRP A 1 88 ? -3.564 -5.996 2.775 1.00 94.62 88 TRP A O 1
ATOM 719 N N . ARG A 1 89 ? -4.599 -5.694 0.801 1.00 94.88 89 ARG A N 1
ATOM 720 C CA . ARG A 1 89 ? -5.545 -4.674 1.277 1.00 94.88 89 ARG A CA 1
ATOM 721 C C . ARG A 1 89 ? -6.412 -5.181 2.423 1.00 94.88 89 ARG A C 1
ATOM 723 O O . ARG A 1 89 ? -6.615 -4.445 3.382 1.00 94.88 89 ARG A O 1
ATOM 730 N N . ARG A 1 90 ? -6.849 -6.446 2.388 1.00 95.94 90 ARG A N 1
ATOM 731 C CA . ARG A 1 90 ? -7.563 -7.072 3.517 1.00 95.94 90 ARG A CA 1
ATOM 732 C C . ARG A 1 90 ? -6.715 -7.102 4.790 1.00 95.94 90 ARG A C 1
ATOM 734 O O . ARG A 1 90 ? -7.222 -6.793 5.864 1.00 95.94 90 ARG A O 1
ATOM 741 N N . ARG A 1 91 ? -5.418 -7.417 4.683 1.00 94.88 91 ARG A N 1
ATOM 742 C CA . ARG A 1 91 ? -4.498 -7.386 5.835 1.00 94.88 91 ARG A CA 1
ATOM 743 C C . ARG A 1 91 ? -4.278 -5.967 6.361 1.00 94.88 91 ARG A C 1
ATOM 745 O O . ARG A 1 91 ? -4.219 -5.796 7.575 1.00 94.88 91 ARG A O 1
ATOM 752 N N . GLN A 1 92 ? -4.175 -4.974 5.474 1.00 93.06 92 GLN A N 1
ATOM 753 C CA . GLN A 1 92 ? -4.058 -3.567 5.874 1.00 93.06 92 GLN A CA 1
ATOM 754 C C . GLN A 1 92 ? -5.313 -3.074 6.583 1.00 93.06 92 GLN A C 1
ATOM 756 O O . GLN A 1 92 ? -5.212 -2.537 7.680 1.00 93.06 92 GLN A O 1
ATOM 761 N N . LEU A 1 93 ? -6.491 -3.349 6.020 1.00 95.81 93 LEU A N 1
ATOM 762 C CA . LEU A 1 93 ? -7.769 -3.008 6.636 1.00 95.81 93 LEU A CA 1
ATOM 763 C C . LEU A 1 93 ? -7.892 -3.631 8.031 1.00 95.81 93 LEU A C 1
ATOM 765 O O . LEU A 1 93 ? -8.173 -2.932 8.995 1.00 95.81 93 LEU A O 1
ATOM 769 N N . ALA A 1 94 ? -7.595 -4.925 8.167 1.00 96.06 94 ALA A N 1
ATOM 770 C CA . ALA A 1 94 ? -7.616 -5.592 9.465 1.00 96.06 94 ALA A CA 1
ATOM 771 C C . ALA A 1 94 ? -6.588 -5.017 10.456 1.00 96.06 94 ALA A C 1
ATOM 773 O O . ALA A 1 94 ? -6.764 -5.151 11.665 1.00 96.06 94 ALA A O 1
ATOM 774 N N . ALA A 1 95 ? -5.481 -4.436 9.983 1.00 93.50 95 ALA A N 1
ATOM 775 C CA . ALA A 1 95 ? -4.546 -3.711 10.840 1.00 93.50 95 ALA A CA 1
ATOM 776 C C . ALA A 1 95 ? -5.126 -2.365 11.287 1.00 93.50 95 ALA A C 1
ATOM 778 O O . ALA A 1 95 ? -5.139 -2.110 12.485 1.00 93.50 95 ALA A O 1
ATOM 779 N N . MET A 1 96 ? -5.690 -1.583 10.364 1.00 94.25 96 MET A N 1
ATOM 780 C CA . MET A 1 96 ? -6.325 -0.297 10.668 1.00 94.25 96 MET A CA 1
ATOM 781 C C . MET A 1 96 ? -7.492 -0.449 11.647 1.00 94.25 96 MET A C 1
ATOM 783 O O . MET A 1 96 ? -7.538 0.268 12.633 1.00 94.25 96 MET A O 1
ATOM 787 N N . VAL A 1 97 ? -8.362 -1.449 11.463 1.00 95.88 97 VAL A N 1
ATOM 788 C CA . VAL A 1 97 ? -9.465 -1.746 12.402 1.00 95.88 97 VAL A CA 1
ATOM 789 C C . VAL A 1 97 ? -8.949 -2.104 13.801 1.00 95.88 97 VAL A C 1
ATOM 791 O O . VAL A 1 97 ? -9.594 -1.811 14.798 1.00 95.88 97 VAL A O 1
ATOM 794 N N . ARG A 1 98 ? -7.779 -2.745 13.913 1.00 94.69 98 ARG A N 1
ATOM 795 C CA . ARG A 1 98 ? -7.173 -3.043 15.225 1.00 94.69 98 ARG A CA 1
ATOM 796 C C . ARG A 1 98 ? -6.526 -1.823 15.873 1.00 94.69 98 ARG A C 1
ATOM 798 O O . ARG A 1 98 ? -6.356 -1.833 17.092 1.00 94.69 98 ARG A O 1
ATOM 805 N N . ASP A 1 99 ? -6.118 -0.842 15.077 1.00 95.44 99 ASP A N 1
ATOM 806 C CA . ASP A 1 99 ? -5.540 0.405 15.565 1.00 95.44 99 ASP A CA 1
ATOM 807 C C . ASP A 1 99 ? -6.635 1.427 15.919 1.00 95.44 99 ASP A C 1
ATOM 809 O O . ASP A 1 99 ? -6.478 2.136 16.909 1.00 95.44 99 ASP A O 1
ATOM 813 N N . ASP A 1 100 ? -7.766 1.430 15.208 1.00 97.12 100 ASP A N 1
ATOM 814 C CA . ASP A 1 100 ? -8.946 2.250 15.504 1.00 97.12 100 ASP A CA 1
ATOM 815 C C . ASP A 1 100 ? -10.258 1.443 15.392 1.00 97.12 100 ASP A C 1
ATOM 817 O O . ASP A 1 100 ? -10.976 1.504 14.386 1.00 97.12 100 ASP A O 1
ATOM 821 N N . PRO A 1 101 ? -10.567 0.618 16.407 1.00 95.50 101 PRO A N 1
ATOM 822 C CA . PRO A 1 101 ? -11.803 -0.156 16.422 1.00 95.50 101 PRO A CA 1
ATOM 823 C C . PRO A 1 101 ? -13.044 0.722 16.623 1.00 95.50 101 PRO A C 1
ATOM 825 O O . PRO A 1 101 ? -14.131 0.318 16.218 1.00 95.50 101 PRO A O 1
ATOM 828 N N . GLU A 1 102 ? -12.900 1.901 17.233 1.00 95.00 102 GLU A N 1
ATOM 829 C CA . GLU A 1 102 ? -14.006 2.824 17.493 1.00 95.00 102 GLU A CA 1
ATOM 830 C C . GLU A 1 102 ? -14.529 3.425 16.187 1.00 95.00 102 GLU A C 1
ATOM 832 O O . GLU A 1 102 ? -15.725 3.329 15.905 1.00 95.00 102 GLU A O 1
ATOM 837 N N . GLU A 1 103 ? -13.636 3.930 15.332 1.00 96.88 103 GLU A N 1
ATOM 838 C CA . GLU A 1 103 ? -14.013 4.458 14.020 1.00 96.88 103 GLU A CA 1
ATOM 839 C C . GLU A 1 103 ? -14.586 3.361 13.111 1.00 96.88 103 GLU A C 1
ATOM 841 O O . GLU A 1 103 ? -15.571 3.575 12.400 1.00 96.88 103 GLU A O 1
ATOM 846 N N . ALA A 1 104 ? -14.037 2.142 13.183 1.00 96.19 104 ALA A N 1
ATOM 847 C CA . ALA A 1 104 ? -14.586 0.999 12.457 1.00 96.19 104 ALA A CA 1
ATOM 848 C C . ALA A 1 104 ? -16.032 0.684 12.884 1.00 96.19 104 ALA A C 1
ATOM 850 O O . ALA A 1 104 ? -16.894 0.482 12.027 1.00 96.19 104 ALA A O 1
ATOM 851 N N . VAL A 1 105 ? -16.313 0.669 14.192 1.00 95.88 105 VAL A N 1
ATOM 852 C CA . VAL A 1 105 ? -17.667 0.485 14.740 1.00 95.88 105 VAL A CA 1
ATOM 853 C C . VAL A 1 105 ? -18.588 1.622 14.307 1.00 95.88 105 VAL A C 1
ATOM 855 O O . VAL A 1 105 ? -19.703 1.349 13.863 1.00 95.88 105 VAL A O 1
ATOM 858 N N . ARG A 1 106 ? -18.124 2.877 14.373 1.00 96.62 106 ARG A N 1
ATOM 859 C CA . ARG A 1 106 ? -18.894 4.059 13.963 1.00 96.62 106 ARG A CA 1
ATOM 860 C C . ARG A 1 106 ? -19.343 3.952 12.508 1.00 96.62 106 ARG A C 1
ATOM 862 O O . ARG A 1 106 ? -20.527 4.119 12.237 1.00 96.62 106 ARG A O 1
ATOM 869 N N . VAL A 1 107 ? -18.429 3.636 11.589 1.00 97.81 107 VAL A N 1
ATOM 870 C CA . VAL A 1 107 ? -18.745 3.472 10.159 1.00 97.81 107 VAL A CA 1
ATOM 871 C C . VAL A 1 107 ? -19.688 2.288 9.942 1.00 97.81 107 VAL A C 1
ATOM 873 O O . VAL A 1 107 ? -20.714 2.426 9.276 1.00 97.81 107 VAL A O 1
ATOM 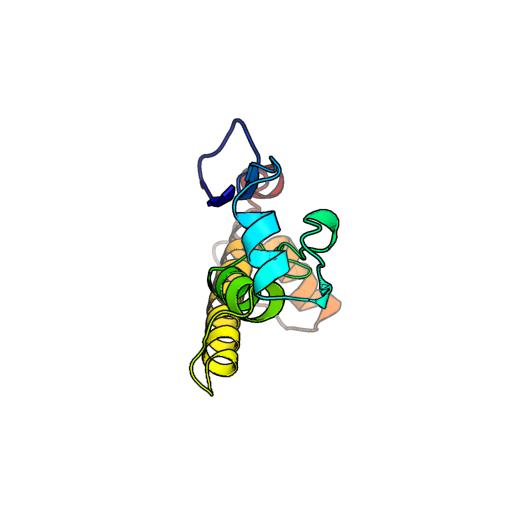876 N N . LEU A 1 108 ? -19.380 1.122 10.520 1.00 97.44 108 LEU A N 1
ATOM 877 C CA . LEU A 1 108 ? -20.196 -0.083 10.344 1.00 97.44 108 LEU A CA 1
ATOM 878 C C . LEU A 1 108 ? -21.634 0.121 10.837 1.00 97.44 108 LEU A C 1
ATOM 880 O O . LEU A 1 108 ? -22.572 -0.234 10.127 1.00 97.44 108 LEU A O 1
ATOM 884 N N . HIS A 1 109 ? -21.810 0.707 12.019 1.00 96.69 109 HIS A N 1
ATOM 885 C CA . HIS A 1 109 ? -23.125 0.920 12.614 1.00 96.69 109 HIS A CA 1
ATOM 886 C C . HIS A 1 109 ? -23.863 2.109 11.985 1.00 96.69 109 HIS A C 1
ATOM 888 O O . HIS A 1 109 ? -24.990 1.954 11.521 1.00 96.69 109 HIS A O 1
ATOM 894 N N . ASN A 1 110 ? -23.234 3.288 11.929 1.00 97.38 110 ASN A N 1
ATOM 895 C CA . ASN A 1 110 ? -23.930 4.532 11.585 1.00 97.38 110 ASN A CA 1
ATOM 896 C C . ASN A 1 110 ? -24.037 4.776 10.074 1.00 97.38 110 ASN A C 1
ATOM 898 O O . ASN A 1 110 ? -24.984 5.425 9.643 1.00 97.38 110 ASN A O 1
ATOM 902 N N . GLU A 1 111 ? -23.076 4.304 9.275 1.00 97.81 111 GLU A N 1
ATOM 903 C CA . GLU A 1 111 ? -23.049 4.568 7.825 1.00 97.81 111 GLU A CA 1
ATOM 904 C C . GLU A 1 111 ? -23.492 3.357 7.005 1.00 97.81 111 GLU A C 1
ATOM 906 O O . GLU A 1 111 ? -24.114 3.513 5.957 1.00 97.81 111 GLU A O 1
ATOM 911 N N . LEU A 1 112 ? -23.179 2.147 7.476 1.00 98.00 112 LEU A N 1
ATOM 912 C CA . LEU A 1 112 ? -23.458 0.909 6.746 1.00 98.00 112 LEU A CA 1
ATOM 913 C C . LEU A 1 112 ? -24.624 0.094 7.328 1.00 98.00 112 LEU A C 1
ATOM 915 O O . LEU A 1 112 ? -25.014 -0.905 6.725 1.00 98.00 112 LEU A O 1
ATOM 919 N N . GLY A 1 113 ? -25.190 0.505 8.468 1.00 97.31 113 GLY A N 1
ATOM 920 C CA . GLY A 1 113 ? -26.392 -0.102 9.049 1.00 97.31 113 GLY A CA 1
ATOM 921 C C . GLY A 1 113 ? -26.192 -1.495 9.655 1.00 97.31 113 GLY A C 1
ATOM 922 O O . GLY A 1 113 ? -27.156 -2.251 9.781 1.00 97.31 113 GLY A O 1
ATOM 923 N N . TYR A 1 114 ? -24.963 -1.869 10.021 1.00 97.44 114 TYR A N 1
ATOM 924 C CA . TYR A 1 114 ? -24.703 -3.148 10.680 1.00 97.44 114 TYR A CA 1
ATOM 925 C C . TYR A 1 114 ? -25.143 -3.115 12.147 1.00 97.44 114 TYR A C 1
ATOM 927 O O . TYR A 1 114 ? -24.729 -2.249 12.917 1.00 97.44 114 TYR A O 1
ATOM 935 N N . GLY A 1 115 ? -25.904 -4.129 12.564 1.00 96.06 115 GLY A N 1
ATOM 936 C CA . GLY A 1 115 ? -26.126 -4.414 13.979 1.00 96.06 115 GLY A CA 1
ATOM 937 C C . GLY A 1 115 ? -24.858 -4.994 14.606 1.00 96.06 115 GLY A C 1
ATOM 938 O O . GLY A 1 115 ? -24.393 -6.057 14.195 1.00 96.06 115 GLY A O 1
ATOM 939 N N . LEU A 1 116 ? -24.292 -4.304 15.596 1.00 92.75 116 LEU A N 1
ATOM 940 C CA . LEU A 1 116 ? -23.071 -4.724 16.285 1.00 92.75 116 LEU A CA 1
ATOM 941 C C . LEU A 1 116 ? -23.377 -5.066 17.742 1.00 92.75 116 LEU A C 1
ATOM 943 O O . LEU A 1 116 ? -24.056 -4.315 18.435 1.00 92.75 116 LEU A O 1
ATOM 947 N N . THR A 1 117 ? -22.847 -6.193 18.217 1.00 93.12 117 THR A N 1
ATOM 948 C CA . THR A 1 117 ? -22.882 -6.553 19.641 1.00 93.12 117 THR A CA 1
ATOM 949 C C . THR A 1 117 ? -21.496 -6.316 20.239 1.00 93.12 117 THR A C 1
ATOM 951 O O . THR A 1 117 ? -20.537 -6.948 19.783 1.00 93.12 117 THR A O 1
ATOM 954 N N . PRO A 1 118 ? -21.347 -5.410 21.219 1.00 87.81 118 PRO A N 1
ATOM 955 C CA . PRO A 1 118 ? -20.056 -5.161 21.841 1.00 87.81 118 PRO A CA 1
ATOM 956 C C . PRO A 1 118 ? -19.580 -6.393 22.630 1.00 87.81 118 PRO A C 1
ATOM 958 O O . PRO A 1 118 ? -20.397 -7.130 23.190 1.00 87.81 118 PRO A O 1
ATOM 961 N N . PRO A 1 119 ? -18.261 -6.640 22.698 1.00 90.44 119 PRO A N 1
ATOM 962 C CA . PRO A 1 119 ? -17.716 -7.730 23.498 1.00 90.44 119 PRO A CA 1
ATOM 963 C C . PRO A 1 119 ? -17.960 -7.488 24.995 1.00 90.44 119 PRO A C 1
ATOM 965 O O . PRO A 1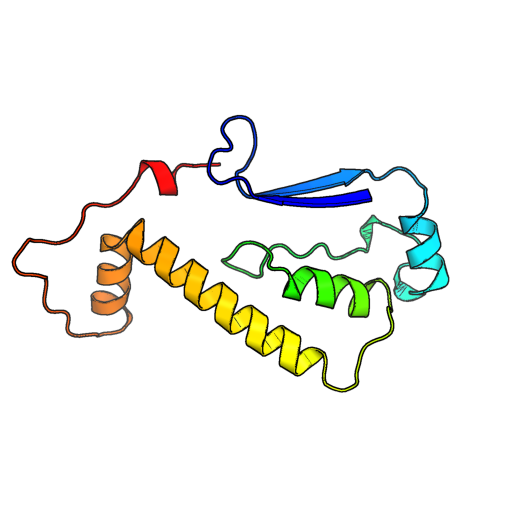 119 ? -17.874 -6.357 25.471 1.00 90.44 119 PRO A O 1
ATOM 968 N N . ALA A 1 120 ? -18.193 -8.563 25.758 1.00 91.25 120 ALA A N 1
ATOM 969 C CA . ALA A 1 120 ? -18.488 -8.489 27.196 1.00 91.25 120 ALA A CA 1
ATOM 970 C C . ALA A 1 120 ? -17.369 -7.822 28.022 1.00 91.25 120 ALA A C 1
ATOM 972 O O . ALA A 1 120 ? -17.633 -7.203 29.046 1.00 91.25 120 ALA A O 1
ATOM 973 N N . SER A 1 121 ? -16.121 -7.916 27.558 1.00 90.44 121 SER A N 1
ATOM 974 C CA . SER A 1 121 ? -14.947 -7.277 28.167 1.00 90.44 121 SER A CA 1
ATOM 975 C C . SER A 1 121 ? -14.808 -5.781 27.852 1.00 90.44 121 SER A C 1
ATOM 977 O O . SER A 1 121 ? -13.824 -5.168 28.259 1.00 90.44 121 SER A O 1
ATOM 979 N N . GLY A 1 122 ? -15.736 -5.203 27.085 1.00 85.44 122 GLY A N 1
ATOM 980 C CA . GLY A 1 122 ? -15.629 -3.851 26.545 1.00 85.44 122 GLY A CA 1
ATOM 981 C C . GLY A 1 122 ? -14.782 -3.774 25.271 1.00 85.44 122 GLY A C 1
ATOM 982 O O . GLY A 1 122 ? -13.975 -4.660 24.964 1.00 85.44 122 GLY A O 1
ATOM 983 N N . CYS A 1 123 ? -14.998 -2.709 24.494 1.00 86.50 123 CYS A N 1
ATOM 984 C CA . CYS A 1 123 ? -14.255 -2.454 23.263 1.00 86.50 123 CYS A CA 1
ATOM 985 C C . CYS A 1 123 ? -12.782 -2.158 23.563 1.00 86.50 123 CYS A C 1
ATOM 987 O O . CYS A 1 123 ? -12.442 -1.478 24.532 1.00 86.50 123 CYS A O 1
ATOM 989 N N . ARG A 1 124 ? -11.892 -2.648 22.697 1.00 90.19 124 ARG A N 1
ATOM 990 C CA . ARG A 1 124 ? -10.468 -2.314 22.776 1.00 90.19 124 ARG A CA 1
ATOM 991 C C . ARG A 1 124 ? -10.284 -0.803 22.548 1.00 90.19 124 ARG A C 1
ATOM 993 O O . ARG A 1 124 ? -10.907 -0.283 21.627 1.00 90.19 124 ARG A O 1
ATOM 1000 N N . PRO A 1 125 ? -9.419 -0.112 23.313 1.00 92.88 125 PRO A N 1
ATOM 1001 C CA . PRO A 1 125 ? -9.178 1.311 23.104 1.00 92.88 125 PRO A CA 1
ATOM 1002 C C . PRO A 1 125 ? -8.442 1.587 21.787 1.00 92.88 125 PRO A C 1
ATOM 1004 O O . PRO A 1 125 ? -7.652 0.760 21.313 1.00 92.88 125 PRO A O 1
ATOM 1007 N N . VAL A 1 126 ? -8.666 2.787 21.246 1.00 96.25 126 VAL A N 1
ATOM 1008 C CA . VAL A 1 126 ? -7.963 3.323 20.074 1.00 96.25 126 VAL A CA 1
ATOM 1009 C C . VAL A 1 126 ? -6.469 3.476 20.361 1.00 96.25 126 VAL A C 1
ATOM 1011 O O . VAL A 1 126 ? -6.044 3.930 21.426 1.00 96.25 126 VAL A O 1
ATOM 1014 N N . ARG A 1 127 ? -5.645 3.120 19.379 1.00 94.94 127 ARG A N 1
ATOM 1015 C CA . ARG A 1 127 ? -4.185 3.223 19.421 1.00 94.94 127 ARG A CA 1
ATOM 1016 C C . ARG A 1 127 ? -3.734 4.508 18.742 1.00 94.94 127 ARG A C 1
ATOM 1018 O O . ARG A 1 127 ? -3.160 4.490 17.653 1.00 94.94 127 ARG A O 1
ATOM 1025 N N . PHE A 1 128 ? -3.977 5.642 19.396 1.00 93.56 128 PHE A N 1
ATOM 1026 C CA . PHE A 1 128 ? -3.603 6.959 18.864 1.00 93.56 128 PHE A CA 1
ATOM 1027 C C . PHE A 1 128 ? -2.106 7.086 18.540 1.00 93.56 128 PHE A C 1
ATOM 1029 O O . PHE A 1 128 ? -1.738 7.835 17.638 1.00 93.56 128 PHE A O 1
ATOM 1036 N N . ASP A 1 129 ? -1.240 6.333 19.228 1.00 91.31 129 ASP A N 1
ATOM 1037 C CA . ASP A 1 129 ? 0.191 6.254 18.917 1.00 91.31 129 ASP A CA 1
ATOM 1038 C C . ASP A 1 129 ? 0.462 5.707 17.510 1.00 91.31 129 ASP A C 1
ATOM 1040 O O . ASP A 1 129 ? 1.476 6.048 16.911 1.00 91.31 129 ASP A O 1
ATOM 1044 N N . ARG A 1 130 ? -0.417 4.850 16.977 1.00 88.56 130 ARG A N 1
ATOM 1045 C CA . ARG A 1 130 ? -0.314 4.304 15.619 1.00 88.56 130 ARG A CA 1
ATOM 1046 C C . ARG A 1 130 ? -0.897 5.250 14.583 1.00 88.56 130 ARG A C 1
ATOM 1048 O O . ARG A 1 130 ? -0.293 5.399 13.530 1.00 88.56 130 ARG A O 1
ATOM 1055 N N . LEU A 1 131 ? -2.006 5.915 14.901 1.00 90.00 131 LEU A N 1
ATOM 1056 C CA . LEU A 1 131 ? -2.674 6.850 13.989 1.00 90.00 131 LEU A CA 1
ATOM 1057 C C . LEU A 1 131 ? -1.884 8.143 13.759 1.00 90.00 131 LEU A C 1
ATOM 1059 O O . LEU A 1 131 ? -1.985 8.745 12.698 1.00 90.00 131 LEU A O 1
ATOM 1063 N N . ARG A 1 132 ? -1.094 8.575 14.746 1.00 89.62 132 ARG A N 1
ATOM 1064 C CA . ARG A 1 132 ? -0.278 9.798 14.663 1.00 89.62 132 ARG A CA 1
ATOM 1065 C C . ARG A 1 132 ? 1.115 9.571 14.074 1.00 89.62 132 ARG A C 1
ATOM 1067 O O . ARG A 1 132 ? 1.883 10.523 13.980 1.00 89.62 132 ARG A O 1
ATOM 1074 N N . ARG A 1 133 ? 1.482 8.326 13.750 1.00 82.88 133 ARG A N 1
ATOM 1075 C CA . ARG A 1 133 ? 2.805 8.030 13.184 1.00 82.88 133 ARG A CA 1
ATOM 1076 C C . ARG A 1 133 ? 2.908 8.573 11.766 1.00 82.88 133 ARG A C 1
ATOM 1078 O O . ARG A 1 133 ? 2.001 8.374 10.963 1.00 82.88 133 ARG A O 1
ATOM 1085 N N . TRP A 1 134 ? 4.042 9.217 11.508 1.00 76.19 134 TRP A N 1
ATOM 1086 C CA . TRP A 1 134 ? 4.474 9.652 10.188 1.00 76.19 134 TRP A CA 1
ATOM 1087 C C . TRP A 1 134 ? 5.032 8.473 9.389 1.00 76.19 134 TRP A C 1
ATOM 1089 O O . TRP A 1 134 ? 5.715 7.606 9.985 1.00 76.19 134 TRP A O 1
#

Sequence (134 aa):
MLRLDFDRNMHTAPGSHWNVHAERGAITSLLARNNPDHRGELSKLHLPVGGARMRPCLEDLLQLLVEEFRFDAMPDYRQAIEQGRVRWRRRQLAAMVRDDPEEAVRVLHNELGYGLTPPASGCRPVRFDRLRRW

Foldseek 3Di:
DWDWDADPPDDPDARTDIDDDDDLDDQLVQQCVQPVVCVSPPVPQDDDQLPDDDGDDPLSVVCSCCPRRVDDDDPCSVVVSVVVSVVVVVVVVVVVCVQPVPVVCCCCCVVVPDDDDADPVGDDDHNVVVVPGD

Radius of gyration: 19.6 Å; chains: 1; bounding box: 48×27×54 Å

Secondary structure (DSSP, 8-state):
-EEEEE-TT--SS-SEEEEE--SSSHHHHHHHHH-TTTTT-GGG-----STTTS---HHHHHHHHHHTT-----TTHHHHHHHHHHHHHHHHHHHHHHH-HHHHHHIIIIIT-------TT-PPPP-HHHHT--